Protein AF-A0A699H811-F1 (afdb_monomer_lite)

pLDDT: mean 73.37, std 12.63, range [43.25, 91.75]

Sequence (73 aa):
MIFEITKNSDFDKLRELGHGTFGTVYHGKWRGNDVAIKRINDTCFAGKASEQEHLGNLYTEAIKLAYLHHLNL

InterPro domains:
  IPR000719 Protein kinase domain [PS50011] (11-73)
  IPR001245 Serine-threonine/tyrosine-protein kinase, catalytic domain [PF07714] (14-72)
  IPR011009 Protein kinase-like domain superfamily [SSF56112] (7-73)
  IPR017441 Protein kinase, ATP binding site [PS00107] (17-48)

Radius of gyration: 13.71 Å; chains: 1; bounding box: 32×27×33 Å

Secondary structure (DSSP, 8-state):
-------GGGEEEEEEEEEETTEEEEEEEETTEEEEEEEPPGGGGTT-S-HHHHHHHHHHHHHHHHH--SS--

Structure (mmCIF, N/CA/C/O backbone):
data_AF-A0A699H811-F1
#
_entry.id   AF-A0A699H811-F1
#
loop_
_atom_site.group_PDB
_atom_site.id
_atom_site.type_symbol
_atom_site.label_atom_id
_atom_site.label_alt_id
_atom_site.label_comp_id
_atom_site.label_asym_id
_atom_site.label_entity_id
_atom_site.label_seq_id
_atom_site.pdbx_PDB_ins_code
_atom_site.Cartn_x
_atom_site.Cartn_y
_atom_site.Cartn_z
_atom_site.occupancy
_atom_site.B_iso_or_equiv
_atom_site.auth_seq_id
_atom_site.auth_comp_id
_atom_site.auth_asym_id
_atom_site.auth_atom_id
_atom_site.pdbx_PDB_model_num
ATOM 1 N N . MET A 1 1 ? 5.669 19.778 6.643 1.00 54.16 1 MET A N 1
ATOM 2 C CA . MET A 1 1 ? 5.358 18.376 6.297 1.00 54.16 1 MET A CA 1
ATOM 3 C C . MET A 1 1 ? 6.291 17.507 7.122 1.00 54.16 1 MET A C 1
ATOM 5 O O . MET A 1 1 ? 7.496 17.682 7.001 1.00 54.16 1 MET A O 1
ATOM 9 N N . ILE A 1 2 ? 5.759 16.704 8.044 1.00 57.88 2 ILE A N 1
ATOM 10 C CA . ILE A 1 2 ? 6.560 15.794 8.874 1.00 57.88 2 ILE A CA 1
ATOM 11 C C . ILE A 1 2 ? 6.477 14.426 8.199 1.00 57.88 2 ILE A C 1
ATOM 13 O O . ILE A 1 2 ? 5.378 13.913 8.016 1.00 57.88 2 ILE A O 1
ATOM 17 N N . PHE A 1 3 ? 7.616 13.877 7.781 1.00 67.69 3 PHE A N 1
ATOM 18 C CA . PHE A 1 3 ? 7.694 12.499 7.305 1.00 67.69 3 PHE A CA 1
ATOM 19 C C . PHE A 1 3 ? 8.007 11.603 8.499 1.00 67.69 3 PHE A C 1
ATOM 21 O O . PHE A 1 3 ? 8.965 11.861 9.227 1.00 67.69 3 PHE A O 1
ATOM 28 N N . GLU A 1 4 ? 7.207 10.560 8.700 1.00 76.62 4 GLU A N 1
ATOM 29 C CA . GLU A 1 4 ? 7.463 9.540 9.714 1.00 76.62 4 GLU A CA 1
ATOM 30 C C . GLU A 1 4 ? 7.869 8.240 9.017 1.00 76.62 4 GLU A C 1
ATOM 32 O O . GLU A 1 4 ? 7.181 7.762 8.113 1.00 76.62 4 GLU A O 1
ATOM 37 N N . ILE A 1 5 ? 9.009 7.678 9.422 1.00 78.00 5 ILE A N 1
ATOM 38 C CA . ILE A 1 5 ? 9.471 6.377 8.939 1.00 78.00 5 ILE A CA 1
ATOM 39 C C . ILE A 1 5 ? 8.829 5.308 9.823 1.00 78.00 5 ILE A C 1
ATOM 41 O O . ILE A 1 5 ? 9.041 5.294 11.033 1.00 78.00 5 ILE A O 1
ATOM 45 N N . THR A 1 6 ? 8.067 4.406 9.214 1.00 80.56 6 THR A N 1
ATOM 46 C CA . THR A 1 6 ? 7.370 3.304 9.891 1.00 80.56 6 THR A CA 1
ATOM 47 C C . THR A 1 6 ? 7.747 1.972 9.250 1.00 80.56 6 THR A C 1
ATOM 49 O O . THR A 1 6 ? 8.144 1.914 8.083 1.00 80.56 6 THR A O 1
ATOM 52 N N . LYS A 1 7 ? 7.682 0.886 10.021 1.00 83.00 7 LYS A N 1
ATOM 53 C CA . LYS A 1 7 ? 7.988 -0.471 9.556 1.00 83.00 7 LYS A CA 1
ATOM 54 C C . LYS A 1 7 ? 6.708 -1.206 9.194 1.00 83.00 7 LYS A C 1
ATOM 56 O O . LYS A 1 7 ? 5.645 -0.939 9.736 1.00 83.00 7 LYS A O 1
ATOM 61 N N . ASN A 1 8 ? 6.823 -2.225 8.342 1.00 79.00 8 ASN A N 1
ATOM 62 C CA . ASN A 1 8 ? 5.676 -3.064 7.986 1.00 79.00 8 ASN A CA 1
ATOM 63 C C . ASN A 1 8 ? 5.030 -3.757 9.208 1.00 79.00 8 ASN A C 1
ATOM 65 O O . ASN A 1 8 ? 3.840 -4.043 9.179 1.00 79.00 8 ASN A O 1
ATOM 69 N N . SER A 1 9 ? 5.800 -4.007 10.274 1.00 83.00 9 SER A N 1
ATOM 70 C CA . SER A 1 9 ? 5.303 -4.549 11.548 1.00 83.00 9 SER A CA 1
ATOM 71 C C . SER A 1 9 ? 4.424 -3.582 12.342 1.00 83.00 9 SER A C 1
ATOM 73 O O . SER A 1 9 ? 3.737 -4.023 13.253 1.00 83.00 9 SER A O 1
ATOM 75 N N . ASP A 1 10 ? 4.454 -2.287 12.024 1.00 84.56 10 ASP A N 1
ATOM 76 C CA . ASP A 1 10 ? 3.686 -1.258 12.735 1.00 84.56 10 ASP A CA 1
ATOM 77 C C . ASP A 1 10 ? 2.244 -1.148 12.207 1.00 84.56 10 ASP A C 1
ATOM 79 O O . ASP A 1 10 ? 1.459 -0.331 12.697 1.00 84.56 10 ASP A O 1
ATOM 83 N N . PHE A 1 11 ? 1.904 -1.949 11.190 1.00 85.06 11 PHE A N 1
ATOM 84 C CA . PHE A 1 11 ? 0.585 -1.998 10.577 1.00 85.06 11 PHE A CA 1
ATOM 85 C C . PHE A 1 11 ? -0.113 -3.310 10.913 1.00 85.06 11 PHE A C 1
ATOM 87 O O . PHE A 1 11 ? 0.335 -4.395 10.536 1.00 85.06 11 PHE A O 1
ATOM 94 N N . ASP A 1 12 ? 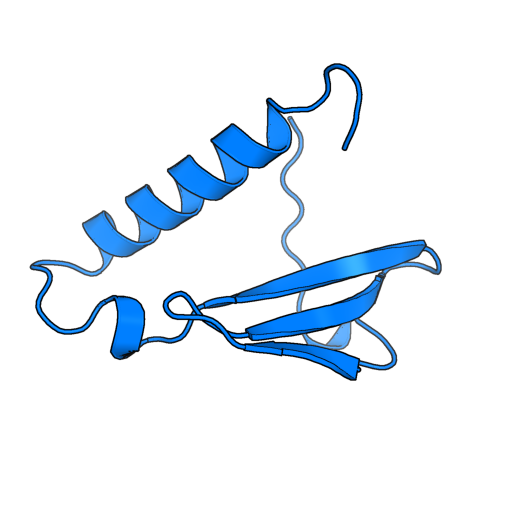-1.270 -3.196 11.553 1.00 78.00 12 ASP A N 1
ATOM 95 C CA . ASP A 1 12 ? -2.119 -4.342 11.839 1.00 78.00 12 ASP A CA 1
ATOM 96 C C . ASP A 1 12 ? -3.054 -4.634 10.660 1.00 78.00 12 ASP A C 1
ATOM 98 O O . ASP A 1 12 ? -3.594 -3.719 10.031 1.00 78.00 12 ASP A O 1
ATOM 102 N N . LYS A 1 13 ? -3.317 -5.928 10.424 1.00 70.38 13 LYS A N 1
ATOM 103 C CA . LYS A 1 13 ? -4.376 -6.432 9.526 1.00 70.38 13 LYS A CA 1
ATOM 104 C C . LYS A 1 13 ? -4.294 -5.880 8.099 1.00 70.38 13 LYS A C 1
ATOM 106 O O . LYS A 1 13 ? -5.225 -5.242 7.614 1.00 70.38 13 LYS A O 1
ATOM 111 N N . LEU A 1 14 ? -3.199 -6.190 7.411 1.00 85.00 14 LEU A N 1
ATOM 112 C CA . LEU A 1 14 ? -3.053 -5.858 5.998 1.00 85.00 14 LEU A CA 1
ATOM 113 C C . LEU A 1 14 ? -4.022 -6.682 5.147 1.00 85.00 14 LEU A C 1
ATOM 115 O O . LEU A 1 14 ? -3.855 -7.891 4.992 1.00 85.00 14 LEU A O 1
ATOM 119 N N . ARG A 1 15 ? -5.022 -6.012 4.578 1.00 90.25 15 ARG A N 1
ATOM 120 C CA . ARG A 1 15 ? -5.936 -6.581 3.588 1.00 90.25 15 ARG A CA 1
ATOM 121 C C . ARG A 1 15 ? -5.694 -5.902 2.256 1.00 90.25 15 ARG A C 1
ATOM 123 O O . ARG A 1 15 ? -5.810 -4.687 2.164 1.00 90.25 15 ARG A O 1
ATOM 130 N N . GLU A 1 16 ? -5.395 -6.668 1.221 1.00 91.75 16 GLU A N 1
ATOM 131 C CA . GLU A 1 16 ? -5.296 -6.113 -0.126 1.00 91.75 16 GLU A CA 1
ATOM 132 C C . GLU A 1 16 ? -6.626 -5.463 -0.548 1.00 91.75 16 GLU A C 1
ATOM 134 O O . GLU A 1 16 ? -7.697 -6.052 -0.396 1.00 91.75 16 GLU A O 1
ATOM 139 N N . LEU A 1 17 ? -6.550 -4.225 -1.036 1.00 89.62 17 LEU A N 1
ATOM 140 C CA . LEU A 1 17 ? -7.666 -3.499 -1.645 1.00 89.62 17 LEU A CA 1
ATOM 141 C C . LEU A 1 17 ? -7.634 -3.590 -3.171 1.00 89.62 17 LEU A C 1
ATOM 143 O O . LEU A 1 17 ? -8.685 -3.536 -3.804 1.00 89.62 17 LEU A O 1
ATOM 147 N N . GLY A 1 18 ? -6.444 -3.718 -3.758 1.00 86.44 18 GLY A N 1
ATOM 148 C CA . GLY A 1 18 ? -6.288 -3.912 -5.191 1.00 86.44 18 GLY A CA 1
ATOM 149 C C . GLY A 1 18 ? -4.840 -3.826 -5.651 1.00 86.44 18 GLY A C 1
ATOM 150 O O . GLY A 1 18 ? -3.978 -3.260 -4.977 1.00 86.44 18 GLY A O 1
ATOM 151 N N . HIS A 1 19 ? -4.597 -4.360 -6.839 1.00 86.44 19 HIS A N 1
ATOM 152 C CA . HIS A 1 19 ? -3.301 -4.379 -7.499 1.00 86.44 19 HIS A CA 1
ATOM 153 C C . HIS A 1 19 ? -3.363 -3.575 -8.801 1.00 86.44 19 HIS A C 1
ATOM 155 O O . HIS A 1 19 ? -4.311 -3.705 -9.576 1.00 86.44 19 HIS A O 1
ATOM 161 N N . GLY A 1 20 ? -2.349 -2.748 -9.046 1.00 76.06 20 GLY A N 1
ATOM 162 C CA . GLY A 1 20 ? -2.190 -2.001 -10.288 1.00 76.06 20 GLY A CA 1
ATOM 163 C C . GLY A 1 20 ? -0.751 -2.025 -10.790 1.00 76.06 20 GLY A C 1
ATOM 164 O O . GLY A 1 20 ? 0.149 -2.576 -10.159 1.00 76.06 20 GLY A O 1
ATOM 165 N N . THR A 1 21 ? -0.515 -1.353 -11.915 1.00 71.44 21 THR A N 1
ATOM 166 C CA . THR A 1 21 ? 0.782 -1.319 -12.615 1.00 71.44 21 THR A CA 1
ATOM 167 C C . THR A 1 21 ? 1.951 -0.872 -11.735 1.00 71.44 21 THR A C 1
ATOM 169 O O . THR A 1 21 ? 3.088 -1.276 -11.960 1.00 71.44 21 THR A O 1
ATOM 172 N N . PHE A 1 22 ? 1.673 -0.043 -10.726 1.00 72.69 22 PHE A N 1
ATOM 173 C CA . PHE A 1 22 ? 2.674 0.537 -9.828 1.00 72.69 22 PHE A CA 1
ATOM 174 C C . PHE A 1 22 ? 2.780 -0.183 -8.478 1.00 72.69 22 PHE A C 1
ATOM 176 O O . PHE A 1 22 ? 3.460 0.303 -7.581 1.00 72.69 22 PHE A O 1
ATOM 183 N N . GLY A 1 23 ? 2.093 -1.313 -8.310 1.0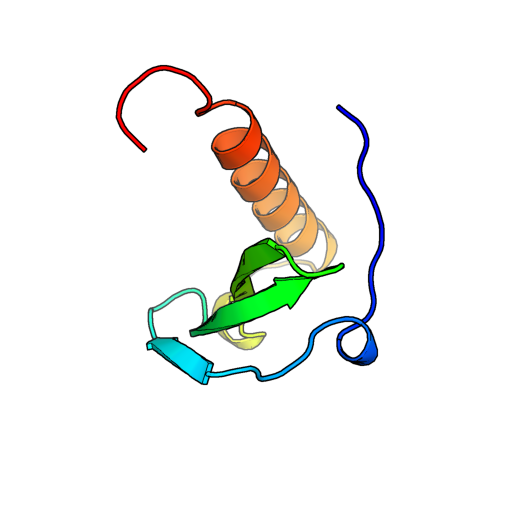0 81.19 23 GLY A N 1
ATOM 184 C CA . GLY A 1 23 ? 2.114 -2.103 -7.086 1.00 81.19 23 GLY A CA 1
ATOM 185 C C . GLY A 1 23 ? 0.734 -2.316 -6.472 1.00 81.19 23 GLY A C 1
ATOM 186 O O . GLY A 1 23 ? -0.300 -2.095 -7.103 1.00 81.19 23 GLY A O 1
ATOM 187 N N . THR A 1 24 ? 0.725 -2.780 -5.228 1.00 86.69 24 THR A N 1
ATOM 188 C CA . THR A 1 24 ? -0.482 -3.252 -4.544 1.00 86.69 24 THR A CA 1
ATOM 189 C C . THR A 1 24 ? -0.851 -2.318 -3.402 1.00 86.69 24 THR A C 1
ATOM 191 O O . THR A 1 24 ? -0.004 -1.936 -2.594 1.00 86.69 24 THR A O 1
ATOM 194 N N . VAL A 1 25 ? -2.128 -1.956 -3.324 1.00 88.25 25 VAL A N 1
ATOM 195 C CA . VAL A 1 25 ? -2.695 -1.149 -2.248 1.00 88.25 25 VAL A CA 1
ATOM 196 C C . VAL A 1 25 ? -3.322 -2.069 -1.213 1.00 88.25 25 VAL A C 1
ATOM 198 O O . VAL A 1 25 ? -4.120 -2.945 -1.540 1.00 88.25 25 VAL A O 1
ATOM 201 N N . TYR A 1 26 ? -2.987 -1.833 0.046 1.00 90.06 26 TYR A N 1
ATOM 202 C CA . TYR A 1 26 ? -3.521 -2.533 1.200 1.00 90.06 26 TYR A CA 1
ATOM 203 C C . TYR A 1 26 ? -4.282 -1.551 2.079 1.00 90.06 26 TYR A C 1
ATOM 205 O O . TYR A 1 26 ? -3.890 -0.400 2.244 1.00 90.06 26 TYR A O 1
ATOM 213 N N . HIS A 1 27 ? -5.357 -2.026 2.676 1.00 89.81 27 HIS A N 1
ATOM 214 C CA . HIS A 1 27 ? -5.947 -1.442 3.862 1.00 89.81 27 HIS A CA 1
ATOM 215 C C . HIS A 1 27 ? -5.185 -1.967 5.071 1.00 89.81 27 HIS A C 1
ATOM 217 O O . HIS A 1 27 ? -4.883 -3.159 5.141 1.00 89.81 27 HIS A O 1
ATOM 223 N N . GLY A 1 28 ? -4.874 -1.086 6.009 1.00 90.31 28 GLY A N 1
ATOM 224 C CA . GLY A 1 28 ? -4.285 -1.456 7.286 1.00 90.31 28 GLY A CA 1
ATOM 225 C C . GLY A 1 28 ? -4.696 -0.479 8.371 1.00 90.31 28 GLY A C 1
ATOM 226 O O . GLY A 1 28 ? -5.344 0.537 8.104 1.00 90.31 28 GLY A O 1
ATOM 227 N N . LYS A 1 29 ? -4.295 -0.780 9.604 1.00 89.69 29 LYS A N 1
ATOM 228 C CA . LYS A 1 29 ? -4.417 0.155 10.720 1.00 89.69 29 LYS A CA 1
ATOM 229 C C . LYS A 1 29 ? -3.052 0.618 11.183 1.00 89.69 29 LYS A C 1
ATOM 231 O O . LYS A 1 29 ? -2.197 -0.206 11.487 1.00 89.69 29 LYS A O 1
ATOM 236 N N . TRP A 1 30 ? -2.880 1.931 11.287 1.00 87.12 30 TRP A N 1
ATOM 237 C CA . TRP A 1 30 ? -1.700 2.553 11.872 1.00 87.12 30 TRP A CA 1
ATOM 238 C C . TRP A 1 30 ? -2.108 3.384 13.085 1.00 87.12 30 TRP A C 1
ATOM 240 O O . TRP A 1 30 ? -2.916 4.308 12.976 1.00 87.12 30 TRP A O 1
ATOM 250 N N . ARG A 1 31 ? -1.602 3.014 14.271 1.00 89.00 31 ARG A N 1
ATOM 251 C CA . ARG A 1 31 ? -1.992 3.624 15.561 1.00 89.00 31 ARG A CA 1
ATOM 252 C C . ARG A 1 31 ? -3.519 3.734 15.734 1.00 89.00 31 ARG A C 1
ATOM 254 O O . ARG A 1 31 ? -4.034 4.739 16.211 1.00 89.00 31 ARG A O 1
ATOM 261 N N . GLY A 1 32 ? -4.248 2.704 15.298 1.00 85.88 32 GLY A N 1
ATOM 262 C CA . GLY A 1 32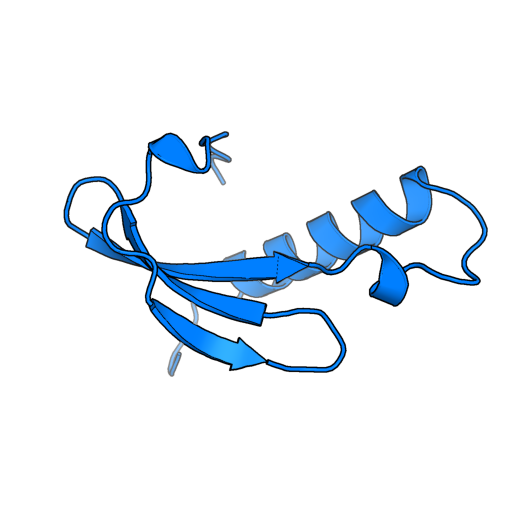 ? -5.712 2.635 15.375 1.00 85.88 32 GLY A CA 1
ATOM 263 C C . GLY A 1 32 ? -6.478 3.330 14.243 1.00 85.88 32 GLY A C 1
ATOM 264 O O . GLY A 1 32 ? -7.676 3.078 14.113 1.00 85.88 32 GLY A O 1
ATOM 265 N N . ASN A 1 33 ? -5.811 4.123 13.399 1.00 86.38 33 ASN A N 1
ATOM 266 C CA . ASN A 1 33 ? -6.428 4.815 12.267 1.00 86.38 33 ASN A CA 1
ATOM 267 C C . ASN A 1 33 ? -6.377 3.956 11.005 1.00 86.38 33 ASN A C 1
ATOM 269 O O . ASN A 1 33 ? -5.360 3.321 10.721 1.00 86.38 33 ASN A O 1
ATOM 273 N N . ASP A 1 34 ? -7.469 3.953 10.247 1.00 87.25 34 ASP A N 1
ATOM 274 C CA . ASP A 1 34 ? -7.537 3.287 8.951 1.00 87.25 34 ASP A CA 1
ATOM 275 C C . ASP A 1 34 ? -6.673 4.032 7.926 1.00 87.25 34 ASP A C 1
ATOM 277 O O . ASP A 1 34 ? -6.792 5.244 7.752 1.00 87.25 34 ASP A O 1
ATOM 281 N N . VAL A 1 35 ? -5.785 3.298 7.256 1.00 88.31 35 VAL A N 1
ATOM 282 C CA . VAL A 1 35 ? -4.848 3.843 6.268 1.00 88.31 35 VAL A CA 1
ATOM 283 C C . VAL A 1 35 ? -4.827 2.995 4.999 1.00 88.31 35 VAL A C 1
ATOM 285 O O . VAL A 1 35 ? -5.027 1.776 5.036 1.00 88.31 35 VAL A O 1
ATOM 288 N N . ALA A 1 36 ? -4.548 3.647 3.870 1.00 88.56 36 ALA A N 1
ATOM 289 C CA . AL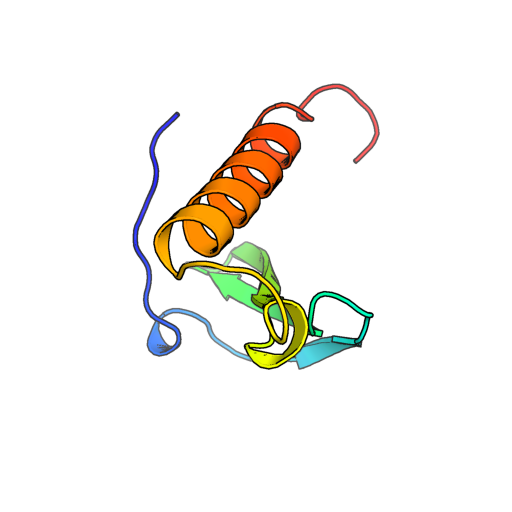A A 1 36 ? -4.184 2.986 2.624 1.00 88.56 36 ALA A CA 1
ATOM 290 C C . ALA A 1 36 ? -2.653 2.920 2.510 1.00 88.56 36 ALA A C 1
ATOM 292 O O . ALA A 1 36 ? -1.963 3.927 2.647 1.00 88.56 36 ALA A O 1
ATOM 293 N N . ILE A 1 37 ? -2.121 1.730 2.246 1.00 87.69 37 ILE A N 1
ATOM 294 C CA . ILE A 1 37 ? -0.688 1.444 2.158 1.00 87.69 37 ILE A CA 1
ATOM 295 C C . ILE A 1 37 ? -0.403 0.956 0.742 1.00 87.69 37 ILE A C 1
ATOM 297 O O . ILE A 1 37 ? -0.797 -0.148 0.374 1.00 87.69 37 ILE A O 1
ATOM 301 N N . LYS A 1 38 ? 0.285 1.762 -0.067 1.00 85.19 38 LYS A N 1
ATOM 302 C CA . LYS A 1 38 ? 0.684 1.382 -1.428 1.00 85.19 38 LYS A CA 1
ATOM 303 C C . LYS A 1 38 ? 2.090 0.782 -1.398 1.00 85.19 38 LYS A C 1
ATOM 305 O O . LYS A 1 38 ? 3.067 1.505 -1.224 1.00 85.19 38 LYS A O 1
ATOM 310 N N . ARG A 1 39 ? 2.196 -0.540 -1.553 1.00 85.69 39 ARG A N 1
ATOM 311 C CA . ARG A 1 39 ? 3.480 -1.227 -1.746 1.00 85.69 39 ARG A CA 1
ATOM 312 C C . ARG A 1 39 ? 3.860 -1.149 -3.209 1.00 85.69 39 ARG A C 1
ATOM 314 O O . ARG A 1 39 ? 3.128 -1.654 -4.055 1.00 85.69 39 ARG A O 1
ATOM 321 N N . ILE A 1 40 ? 5.001 -0.544 -3.489 1.00 81.00 40 ILE A N 1
ATOM 322 C CA . ILE A 1 40 ? 5.511 -0.419 -4.848 1.00 81.00 40 ILE A CA 1
ATOM 323 C C . ILE A 1 40 ? 6.279 -1.691 -5.198 1.00 81.00 40 ILE A C 1
ATOM 325 O O . ILE A 1 40 ? 7.039 -2.187 -4.371 1.00 81.00 40 ILE A O 1
ATOM 329 N N . ASN A 1 41 ? 6.030 -2.247 -6.384 1.00 73.50 41 ASN A N 1
ATOM 330 C CA . ASN A 1 41 ? 6.734 -3.440 -6.847 1.00 73.50 41 ASN A CA 1
ATOM 331 C C . ASN A 1 41 ? 8.073 -3.037 -7.480 1.00 73.50 41 ASN A C 1
ATOM 333 O O . ASN A 1 41 ? 8.127 -2.084 -8.257 1.00 73.50 41 ASN A O 1
ATOM 337 N N . ASP A 1 42 ? 9.133 -3.793 -7.206 1.00 66.25 42 ASP A N 1
ATOM 338 C CA . ASP A 1 42 ? 10.459 -3.575 -7.787 1.00 66.25 42 ASP A CA 1
ATOM 339 C C . ASP A 1 42 ? 10.424 -3.640 -9.323 1.00 66.25 42 ASP A C 1
ATOM 341 O O . ASP A 1 42 ? 11.148 -2.921 -10.012 1.00 66.25 42 ASP A O 1
ATOM 345 N N . THR A 1 43 ? 9.505 -4.430 -9.893 1.00 62.91 43 THR A N 1
ATOM 346 C CA . THR A 1 43 ? 9.321 -4.519 -11.349 1.00 62.91 43 THR A CA 1
ATOM 347 C C . THR A 1 43 ? 8.794 -3.230 -11.977 1.00 62.91 43 THR A C 1
ATOM 349 O O . THR A 1 43 ? 8.975 -3.034 -13.175 1.00 62.91 43 THR A O 1
ATOM 352 N N . CYS A 1 44 ? 8.177 -2.324 -11.207 1.00 59.56 44 CYS A N 1
ATOM 353 C CA . CYS A 1 44 ? 7.788 -0.992 -11.690 1.00 59.56 44 CYS A CA 1
ATOM 354 C C . CYS A 1 44 ? 9.004 -0.147 -12.103 1.00 59.56 44 CYS A C 1
ATOM 356 O O . CYS A 1 44 ? 8.861 0.853 -12.807 1.00 59.56 44 CYS A O 1
ATOM 358 N N . PHE A 1 45 ? 10.192 -0.555 -11.662 1.00 60.62 45 PHE A N 1
ATOM 359 C CA . PHE A 1 45 ? 11.467 0.098 -11.916 1.00 60.62 45 PHE A CA 1
ATOM 360 C C . PHE A 1 45 ? 12.350 -0.681 -12.901 1.00 60.62 45 PHE A C 1
ATOM 362 O O . PHE A 1 45 ? 13.439 -0.224 -13.251 1.00 60.62 45 PHE A O 1
ATOM 369 N N . ALA A 1 46 ? 11.889 -1.839 -13.388 1.00 55.94 46 ALA A N 1
ATOM 370 C CA . ALA A 1 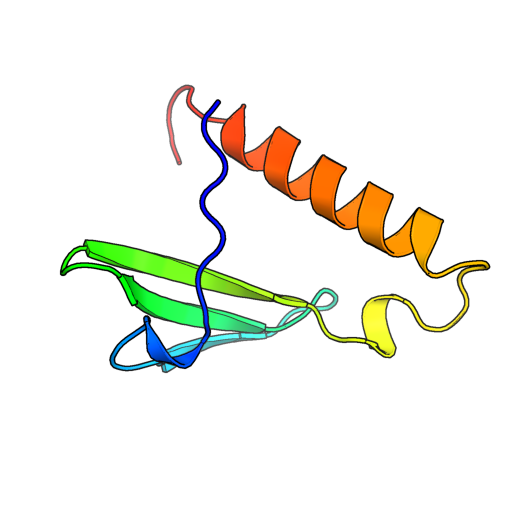46 ? 12.623 -2.626 -14.370 1.00 55.94 46 ALA A CA 1
ATOM 371 C C . ALA A 1 46 ? 12.772 -1.831 -15.682 1.00 55.94 46 ALA A C 1
ATOM 373 O O . ALA A 1 46 ? 11.783 -1.451 -16.308 1.00 55.94 46 ALA A O 1
ATOM 374 N N . GLY A 1 47 ? 14.018 -1.570 -16.093 1.00 59.09 47 GLY A N 1
ATOM 375 C CA . GLY A 1 47 ? 14.349 -0.854 -17.334 1.00 59.09 47 GLY A CA 1
ATOM 376 C C . GLY A 1 47 ? 14.672 0.640 -17.186 1.00 59.09 47 GLY A C 1
ATOM 377 O O . GLY A 1 47 ? 14.904 1.300 -18.197 1.00 59.09 47 GLY A O 1
ATOM 378 N N . LYS A 1 48 ? 14.720 1.182 -15.964 1.00 56.31 48 LYS A N 1
ATOM 379 C CA . LYS A 1 48 ? 15.140 2.565 -15.683 1.00 56.31 48 LYS A CA 1
ATOM 380 C C . LYS A 1 48 ? 16.533 2.610 -15.029 1.00 56.31 48 LYS A C 1
ATOM 382 O O . LYS A 1 48 ? 16.963 1.657 -14.385 1.00 56.31 48 LYS A O 1
ATOM 387 N N . ALA A 1 49 ? 17.274 3.693 -15.276 1.00 58.59 49 ALA A N 1
ATOM 388 C CA . ALA A 1 49 ? 18.741 3.690 -15.287 1.00 58.59 49 ALA A CA 1
ATOM 389 C C . ALA A 1 49 ? 19.436 3.713 -13.910 1.00 58.59 49 ALA A C 1
ATOM 391 O O . ALA A 1 49 ? 20.631 3.431 -13.845 1.00 58.59 49 ALA A O 1
ATOM 392 N N . SER A 1 50 ? 18.744 4.050 -12.813 1.00 64.19 50 SER A N 1
ATOM 393 C CA . SER A 1 50 ? 19.369 4.097 -11.480 1.00 64.19 50 SER A CA 1
ATOM 394 C C . SER A 1 50 ? 18.366 4.030 -10.324 1.00 64.19 50 SER A C 1
ATOM 396 O O . SER A 1 50 ? 17.272 4.588 -10.400 1.00 64.19 50 SER A O 1
ATOM 398 N N . GLU A 1 51 ? 18.764 3.408 -9.210 1.00 60.16 51 GLU A N 1
ATOM 399 C CA . GLU A 1 51 ? 17.991 3.366 -7.956 1.00 60.16 51 GLU A CA 1
ATOM 400 C C . GLU A 1 51 ? 17.640 4.768 -7.419 1.00 60.16 51 GLU A C 1
ATOM 402 O O . GLU A 1 51 ? 16.567 4.957 -6.842 1.00 60.16 51 GLU A O 1
ATOM 407 N N . GLN A 1 52 ? 18.491 5.779 -7.654 1.00 60.19 52 GLN A N 1
ATOM 408 C CA . GLN A 1 52 ? 18.226 7.156 -7.220 1.00 60.19 52 GLN A CA 1
ATOM 409 C C . GLN A 1 52 ? 17.059 7.809 -7.980 1.00 60.19 52 GLN A C 1
ATOM 411 O O . GLN A 1 52 ? 16.253 8.519 -7.375 1.00 60.19 52 GLN A O 1
ATOM 416 N N . GLU A 1 53 ? 16.922 7.554 -9.285 1.00 63.47 53 GLU A N 1
ATOM 417 C CA . GLU A 1 53 ? 15.804 8.068 -10.089 1.00 63.47 53 GLU A CA 1
ATOM 418 C C . GLU A 1 53 ? 14.468 7.422 -9.672 1.00 63.47 53 GLU A C 1
ATOM 420 O O . GLU A 1 53 ? 13.412 8.064 -9.674 1.00 63.47 53 GLU A O 1
ATOM 425 N N . HIS A 1 54 ? 14.503 6.157 -9.245 1.00 65.00 54 HIS A N 1
ATOM 426 C CA . HIS A 1 54 ? 13.335 5.439 -8.729 1.00 65.00 54 HIS A CA 1
ATOM 427 C C . HIS A 1 54 ? 12.833 6.035 -7.424 1.00 65.00 54 HIS A C 1
ATOM 429 O O . HIS A 1 54 ? 11.647 6.349 -7.293 1.00 65.00 54 HIS A O 1
ATOM 435 N N . LEU A 1 55 ? 13.754 6.259 -6.491 1.00 63.41 55 LEU A N 1
ATOM 436 C CA . LEU A 1 55 ? 13.444 6.857 -5.208 1.00 63.41 55 LEU A CA 1
ATOM 437 C C . LEU A 1 55 ? 12.916 8.295 -5.378 1.00 63.41 55 LEU A C 1
ATOM 439 O O . LEU A 1 55 ? 11.933 8.670 -4.741 1.00 63.41 55 LEU A O 1
ATOM 443 N N . GLY A 1 56 ? 13.487 9.071 -6.306 1.00 65.00 56 GLY A N 1
ATOM 444 C CA . GLY A 1 56 ? 13.008 10.414 -6.654 1.00 65.00 56 GLY A CA 1
ATOM 445 C C . GLY A 1 56 ? 11.568 10.446 -7.186 1.00 65.00 56 GLY A C 1
ATOM 446 O O . GLY A 1 56 ? 10.774 11.304 -6.787 1.00 65.00 56 GLY A O 1
ATOM 447 N N . ASN A 1 57 ? 11.195 9.486 -8.037 1.00 68.12 57 ASN A N 1
ATOM 448 C CA . ASN A 1 57 ? 9.823 9.359 -8.539 1.00 68.12 57 ASN A CA 1
ATOM 449 C C . ASN A 1 57 ? 8.829 9.011 -7.419 1.00 68.12 57 ASN A C 1
ATOM 451 O O . ASN A 1 57 ? 7.757 9.615 -7.350 1.00 68.12 57 ASN A O 1
ATOM 455 N N . LEU A 1 58 ? 9.207 8.110 -6.504 1.00 69.94 58 LEU A N 1
ATOM 456 C CA . LEU A 1 58 ? 8.397 7.774 -5.329 1.00 69.94 58 LEU A CA 1
ATOM 457 C C . LEU A 1 58 ? 8.186 8.968 -4.403 1.00 69.94 58 LEU A C 1
ATOM 459 O O . LEU A 1 58 ? 7.051 9.258 -4.022 1.00 69.94 58 LEU A O 1
ATOM 463 N N . TYR A 1 59 ? 9.259 9.695 -4.084 1.00 68.06 59 TYR A N 1
ATOM 464 C CA . TYR A 1 59 ? 9.162 10.914 -3.286 1.00 68.06 59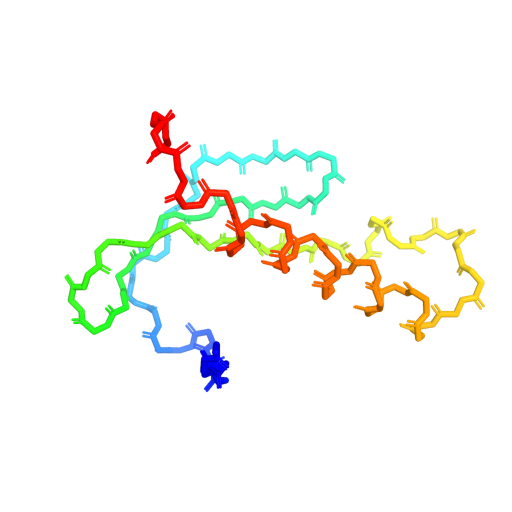 TYR A CA 1
ATOM 465 C C . TYR A 1 59 ? 8.271 11.954 -3.968 1.00 68.06 59 TYR A C 1
ATOM 467 O O . TYR A 1 59 ? 7.438 12.566 -3.308 1.00 68.06 59 TYR A O 1
ATOM 475 N N . THR A 1 60 ? 8.376 12.114 -5.288 1.00 70.25 60 THR A N 1
ATOM 476 C CA . THR A 1 60 ? 7.544 13.061 -6.044 1.00 70.25 60 THR A CA 1
ATOM 477 C C . THR A 1 60 ? 6.061 12.691 -5.987 1.00 70.25 60 THR A C 1
ATOM 479 O O . THR A 1 60 ? 5.224 13.570 -5.793 1.00 70.25 60 THR A O 1
ATOM 482 N N . GLU A 1 61 ? 5.708 11.413 -6.139 1.00 70.19 61 GLU A N 1
ATOM 483 C CA . GLU A 1 61 ? 4.316 10.954 -6.034 1.00 70.19 61 GLU A CA 1
ATOM 484 C C . GLU A 1 61 ? 3.772 11.129 -4.610 1.00 70.19 61 GLU A C 1
ATOM 486 O O . GLU A 1 61 ? 2.689 11.688 -4.440 1.00 70.19 61 GLU A O 1
ATOM 491 N N . ALA A 1 62 ? 4.541 10.747 -3.585 1.00 71.06 62 ALA A N 1
ATOM 492 C CA . ALA A 1 62 ? 4.154 10.927 -2.185 1.00 71.06 62 ALA A CA 1
ATOM 493 C C . ALA A 1 62 ? 3.943 12.407 -1.835 1.00 71.06 62 ALA A C 1
ATOM 495 O O . ALA A 1 62 ? 2.978 12.762 -1.160 1.00 71.06 62 ALA A O 1
ATOM 496 N N . ILE A 1 63 ? 4.808 13.283 -2.348 1.00 68.94 63 ILE A N 1
ATOM 497 C CA . ILE A 1 63 ? 4.686 14.731 -2.195 1.00 68.94 63 ILE A CA 1
ATOM 498 C C . ILE A 1 63 ? 3.422 15.243 -2.898 1.00 68.94 63 ILE A C 1
ATOM 500 O O . ILE A 1 63 ? 2.651 15.983 -2.293 1.00 68.94 63 ILE A O 1
ATOM 504 N N . LYS A 1 64 ? 3.159 14.827 -4.144 1.00 68.69 64 LYS A N 1
ATOM 505 C CA . LYS A 1 64 ? 1.930 15.199 -4.871 1.00 68.69 64 LYS A CA 1
ATOM 506 C C . LYS A 1 64 ? 0.670 14.775 -4.114 1.00 68.69 64 LYS A C 1
ATOM 508 O O . LYS A 1 64 ? -0.254 15.572 -4.002 1.00 68.69 64 LYS A O 1
ATOM 513 N N . LEU A 1 65 ? 0.651 13.562 -3.561 1.00 67.56 65 LEU A N 1
ATOM 514 C CA . LEU A 1 65 ? -0.454 13.068 -2.734 1.00 67.56 65 LEU A CA 1
ATOM 515 C C . LEU A 1 65 ? -0.613 13.882 -1.444 1.00 67.56 65 LEU A C 1
ATOM 517 O O . LEU A 1 65 ? -1.729 14.255 -1.099 1.00 67.56 65 LEU A O 1
ATOM 521 N N . ALA A 1 66 ? 0.485 14.228 -0.768 1.00 66.50 66 ALA A N 1
ATOM 522 C CA . ALA A 1 66 ? 0.443 15.072 0.425 1.00 66.50 66 ALA A CA 1
ATOM 523 C C . ALA A 1 66 ? -0.081 16.492 0.133 1.00 66.50 66 ALA A C 1
ATOM 525 O O . ALA A 1 66 ? -0.708 17.107 0.995 1.00 66.50 66 ALA A O 1
ATOM 526 N N . TYR A 1 67 ? 0.150 17.010 -1.078 1.00 65.06 67 TYR A N 1
ATOM 527 C CA . TYR A 1 67 ? -0.354 18.313 -1.516 1.00 65.06 67 TYR A CA 1
ATOM 528 C C . TYR A 1 67 ? -1.799 18.288 -2.042 1.00 65.06 67 TYR A C 1
ATOM 530 O O . TYR A 1 67 ? -2.402 19.353 -2.150 1.00 65.06 67 TYR A O 1
ATOM 538 N N . LEU A 1 68 ? -2.395 17.117 -2.304 1.00 62.00 68 LEU A N 1
ATOM 539 C CA . LEU A 1 68 ? -3.788 16.978 -2.768 1.00 62.00 68 LEU A CA 1
ATOM 540 C C . LEU A 1 68 ? -4.846 17.230 -1.673 1.00 62.00 68 LEU A C 1
ATOM 542 O O . LEU A 1 68 ? -6.021 16.932 -1.859 1.00 62.00 68 LEU A O 1
ATOM 546 N N . HIS A 1 69 ? -4.466 17.848 -0.555 1.00 55.66 69 HIS A N 1
ATOM 547 C CA . HIS A 1 69 ? -5.317 18.132 0.604 1.00 55.66 69 HIS A CA 1
ATOM 548 C C . HIS A 1 69 ? -6.358 19.260 0.386 1.00 55.66 69 HIS A C 1
ATOM 550 O O . HIS A 1 69 ? -6.702 19.979 1.324 1.00 55.66 69 HIS A O 1
ATOM 556 N N . HIS A 1 70 ? -6.873 19.431 -0.836 1.00 51.06 70 HIS A N 1
ATOM 557 C CA . HIS A 1 70 ? -7.973 20.346 -1.142 1.00 51.06 70 HIS A CA 1
ATOM 558 C C . HIS A 1 70 ? -9.099 19.640 -1.916 1.00 51.06 70 HIS A C 1
ATOM 560 O O . HIS A 1 70 ? -8.992 19.412 -3.114 1.00 51.06 70 HIS A O 1
ATOM 566 N N . LEU A 1 71 ? -10.185 19.383 -1.168 1.00 49.22 71 LEU A N 1
ATOM 567 C CA . LEU A 1 71 ? -11.568 19.059 -1.558 1.00 49.22 71 LEU A CA 1
ATOM 568 C C . LEU A 1 71 ? -11.776 17.887 -2.543 1.00 49.22 71 LEU A C 1
ATOM 570 O O . LEU A 1 71 ? -11.632 18.032 -3.752 1.00 49.22 71 LEU A O 1
ATOM 574 N N . ASN A 1 72 ? -12.302 16.790 -1.979 1.00 43.25 72 ASN A N 1
ATOM 575 C CA . ASN A 1 72 ? -12.881 15.591 -2.613 1.00 43.25 72 ASN A CA 1
ATOM 576 C C . ASN A 1 72 ? -11.950 14.394 -2.872 1.00 43.25 72 ASN A C 1
ATOM 578 O O . ASN A 1 72 ? -12.201 13.612 -3.792 1.00 43.25 72 ASN A O 1
ATOM 582 N N . LEU A 1 73 ? -10.955 14.195 -2.006 1.00 50.88 73 LEU A N 1
ATOM 583 C CA . LEU A 1 73 ? -10.397 12.871 -1.714 1.00 50.88 73 LEU A CA 1
ATOM 584 C C . LEU A 1 73 ? -10.529 12.580 -0.219 1.00 50.88 73 LEU A C 1
ATOM 586 O O . LEU A 1 73 ? -10.280 13.520 0.571 1.00 50.88 73 LEU A O 1
#

Organism: Tanacetum cinerariifolium (NCBI:txid118510)

Foldseek 3Di:
DDDDDDDPVQWPDWDWPDADLQATWTWTDHPNDTDIDGDGDPVNCPPPDDPVVVVVVVVVVVVVVVVVPDDDD